Protein AF-A0A7V9PDI9-F1 (afdb_monomer_lite)

Sequence (129 aa):
PLDEGLKSTREHLDLCLQTHAAGGKVWFEPASLVTYVAPPPVDASDVPYFMLRWSEAWNVSSLNHFCDKYGLDDSYKRRLGIMRARRQVVFDPLRKVTRTVLDTRGDAAFGKVLGRAEREVNKLVVRAG

pLDDT: mean 88.38, std 6.79, range [67.38, 97.94]

Secondary structure (DSSP, 8-state):
---TT-SSS-HHHHHHHHHHHTT---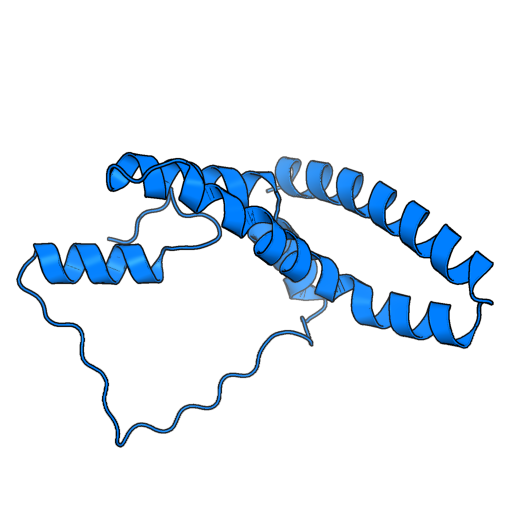---TT------PSPP--TTTHHHHHHHT-HHHHHHHHHHHHHHHT--GGGGGGHHHHHHHHHGGGHHHHHHHHHHS-HHHHHHHHHHHHHHHHHHHHHHHHH-

Foldseek 3Di:
DFDVQLQADPSVVVVQVVCVVVVHDDDDDPVDDDDDDDDDPDDPVCLLVQLQNLFLVNLVRNQVVVCVVVVHDPVSVVCNVVSNVSNCSNCVVVLVVCPVVDDPVSSVVVVVVVVVVSNVVSVVSNVVD

Radius of gyration: 18.27 Å; chains: 1; bounding box: 44×36×46 Å

Structure (mmCIF, N/CA/C/O backbone):
data_AF-A0A7V9PDI9-F1
#
_entry.id   AF-A0A7V9PDI9-F1
#
loop_
_atom_site.group_PDB
_atom_site.id
_atom_site.type_symbol
_atom_site.label_atom_id
_atom_site.label_alt_id
_atom_site.label_comp_id
_atom_site.label_asym_id
_atom_site.label_entity_id
_atom_site.label_seq_id
_atom_site.pdbx_PDB_ins_code
_atom_site.Cartn_x
_atom_site.Cartn_y
_atom_site.Cartn_z
_atom_site.occupancy
_atom_site.B_iso_or_equiv
_atom_site.auth_seq_id
_atom_site.auth_comp_id
_atom_site.auth_asym_id
_atom_site.auth_atom_id
_atom_site.pdbx_PDB_model_num
ATOM 1 N N . PRO A 1 1 ? -17.908 1.334 9.493 1.00 86.62 1 PRO A N 1
ATOM 2 C CA . PRO A 1 1 ? -17.576 1.561 8.063 1.00 86.62 1 PRO A CA 1
ATOM 3 C C . PRO A 1 1 ? -16.051 1.532 7.909 1.00 86.62 1 PRO A C 1
ATOM 5 O O . PRO A 1 1 ? -15.374 1.798 8.900 1.00 86.62 1 PRO A O 1
ATOM 8 N N . LEU A 1 2 ? -15.520 1.167 6.738 1.00 94.25 2 LEU A N 1
ATOM 9 C CA . LEU A 1 2 ? -14.078 1.279 6.476 1.00 94.25 2 LEU A CA 1
ATOM 10 C C . LEU A 1 2 ? -13.721 2.732 6.145 1.00 94.25 2 LEU A C 1
ATOM 12 O O . LEU A 1 2 ? -14.585 3.480 5.711 1.00 94.25 2 LEU A O 1
ATOM 16 N N . ASP A 1 3 ? -12.469 3.119 6.375 1.00 96.56 3 ASP A N 1
ATOM 17 C CA . ASP A 1 3 ? -11.981 4.474 6.112 1.00 96.56 3 ASP A CA 1
ATOM 18 C C . ASP A 1 3 ? -11.492 4.612 4.662 1.00 96.56 3 ASP A C 1
ATOM 20 O O . ASP A 1 3 ? -10.438 4.085 4.296 1.00 96.56 3 ASP A O 1
ATOM 24 N N . GLU A 1 4 ? -12.244 5.335 3.830 1.00 96.06 4 GLU A N 1
ATOM 25 C CA . GLU A 1 4 ? -11.925 5.549 2.414 1.00 96.06 4 GLU A CA 1
ATOM 26 C C . GLU A 1 4 ? -10.686 6.442 2.188 1.00 96.06 4 GLU A C 1
ATOM 28 O O . GLU A 1 4 ? -10.150 6.501 1.075 1.00 96.06 4 GLU A O 1
ATOM 33 N N . GLY A 1 5 ? -10.178 7.106 3.234 1.00 95.44 5 GLY A N 1
ATOM 34 C CA . GLY A 1 5 ? -8.904 7.827 3.211 1.00 95.44 5 GLY A CA 1
ATOM 35 C C . GLY A 1 5 ? -7.684 6.901 3.105 1.00 95.44 5 GLY A C 1
ATOM 36 O O . GLY A 1 5 ? -6.617 7.323 2.646 1.00 95.44 5 GLY A O 1
ATOM 37 N N . LEU A 1 6 ? -7.837 5.618 3.460 1.00 95.94 6 LEU A N 1
ATOM 38 C CA . LEU A 1 6 ? -6.794 4.590 3.382 1.00 95.94 6 LEU A CA 1
ATOM 39 C C . LEU A 1 6 ? -6.826 3.863 2.033 1.00 95.94 6 LEU A C 1
ATOM 41 O O . LEU A 1 6 ? -7.323 2.748 1.892 1.00 95.94 6 LEU A O 1
ATOM 45 N N . LYS A 1 7 ? -6.239 4.498 1.020 1.00 94.62 7 LYS A N 1
ATOM 46 C CA . LYS A 1 7 ? -6.326 4.065 -0.383 1.00 94.62 7 LYS A CA 1
ATOM 47 C C . LYS A 1 7 ? -5.478 2.838 -0.734 1.00 94.62 7 LYS A C 1
ATOM 49 O O . LYS A 1 7 ? -5.814 2.109 -1.665 1.00 94.62 7 LYS A O 1
ATOM 54 N N . SER A 1 8 ? -4.359 2.608 -0.042 1.00 92.81 8 SER A N 1
ATOM 55 C CA . SER A 1 8 ? -3.419 1.529 -0.405 1.00 92.81 8 SER A CA 1
ATOM 56 C C . SER A 1 8 ? -3.021 0.578 0.718 1.00 92.81 8 SER A C 1
ATOM 58 O O . SER A 1 8 ? -2.617 -0.560 0.450 1.00 92.81 8 SER A O 1
ATOM 60 N N . THR A 1 9 ? -3.070 1.031 1.970 1.00 91.44 9 THR A N 1
ATOM 61 C CA . THR A 1 9 ? -2.505 0.300 3.105 1.00 91.44 9 THR A CA 1
ATOM 62 C C . THR A 1 9 ? -3.061 0.802 4.435 1.00 91.44 9 THR A C 1
ATOM 64 O O . THR A 1 9 ? -3.541 1.927 4.522 1.00 91.44 9 THR A O 1
ATOM 67 N N . ARG A 1 10 ? -2.897 -0.016 5.483 1.00 92.88 10 ARG A N 1
ATOM 68 C CA . ARG A 1 10 ? -3.298 0.225 6.883 1.00 92.88 10 ARG A CA 1
ATOM 69 C C . ARG A 1 10 ? -4.780 0.145 7.170 1.00 92.88 10 ARG A C 1
ATOM 71 O O . ARG A 1 10 ? -5.139 0.221 8.334 1.00 92.88 10 ARG A O 1
ATOM 78 N N . GLU A 1 11 ? -5.590 -0.148 6.170 1.00 95.69 11 GLU A N 1
ATOM 79 C CA . GLU A 1 11 ? -7.006 -0.470 6.298 1.00 95.69 11 GLU A CA 1
ATOM 80 C C . GLU A 1 11 ? -7.267 -1.561 7.354 1.00 95.69 11 GLU A C 1
ATOM 82 O O . GLU A 1 11 ? -8.183 -1.454 8.160 1.00 95.69 11 GLU A O 1
ATOM 87 N N . HIS A 1 12 ? -6.407 -2.582 7.415 1.00 94.25 12 HIS A N 1
ATOM 88 C CA . HIS A 1 12 ? -6.532 -3.686 8.368 1.00 94.25 12 HIS A CA 1
ATOM 89 C C . HIS A 1 12 ? -6.132 -3.287 9.796 1.00 94.25 12 HIS A C 1
ATOM 91 O O . HIS A 1 12 ? -6.789 -3.690 10.751 1.00 94.25 12 HIS A O 1
ATOM 97 N N . LEU A 1 13 ? -5.074 -2.483 9.961 1.00 94.94 13 LEU A N 1
ATOM 98 C CA . LEU A 1 13 ? -4.680 -1.981 11.283 1.00 94.94 13 LEU A CA 1
ATOM 99 C C . LEU A 1 13 ? -5.716 -0.998 11.822 1.00 94.94 13 LEU A C 1
ATOM 101 O O . LEU A 1 13 ? -6.084 -1.080 12.989 1.00 94.94 13 LEU A O 1
ATOM 105 N N . ASP A 1 14 ? -6.195 -0.108 10.959 1.00 97.19 14 ASP A N 1
ATOM 106 C CA . ASP A 1 14 ? -7.251 0.851 11.249 1.00 97.19 14 ASP A CA 1
ATOM 107 C C . ASP A 1 14 ? -8.523 0.148 11.733 1.00 97.19 14 ASP A C 1
ATOM 109 O O . ASP A 1 14 ? -9.019 0.444 12.819 1.00 97.19 14 ASP A O 1
ATOM 113 N N . LEU A 1 15 ? -8.980 -0.874 11.001 1.00 96.88 15 LEU A N 1
ATOM 114 C CA . LEU A 1 15 ? -10.122 -1.693 11.402 1.00 96.88 15 LEU A CA 1
ATOM 115 C C . LEU A 1 15 ? -9.916 -2.351 12.776 1.00 96.88 15 LEU A C 1
ATOM 117 O O . LEU A 1 15 ? -10.827 -2.327 13.607 1.00 96.88 15 LEU A O 1
ATOM 121 N N . CYS A 1 16 ? -8.734 -2.916 13.046 1.00 96.69 16 CYS A N 1
ATOM 122 C CA . CYS A 1 16 ? -8.427 -3.528 14.342 1.00 96.69 16 CYS A CA 1
ATOM 123 C C . CYS A 1 16 ? -8.449 -2.506 15.488 1.00 96.69 16 CYS A C 1
ATOM 125 O O . CYS A 1 16 ? -9.012 -2.783 16.548 1.00 96.69 16 CYS A O 1
ATOM 127 N N . LEU A 1 17 ? -7.874 -1.320 15.276 1.00 95.88 17 LEU A N 1
ATOM 128 C CA . LEU A 1 17 ? -7.864 -0.237 16.262 1.00 95.88 17 LEU A CA 1
ATOM 129 C C . LEU A 1 17 ? -9.279 0.289 16.528 1.00 95.88 17 LEU A C 1
ATOM 131 O O . LEU A 1 17 ? -9.649 0.463 17.688 1.00 95.88 17 LEU A O 1
ATOM 135 N N . GLN A 1 18 ? -10.091 0.478 15.483 1.00 96.81 18 GLN A N 1
ATOM 136 C CA . GLN A 1 18 ? -11.498 0.862 15.629 1.00 96.81 18 GLN A CA 1
ATOM 137 C C . GLN A 1 18 ? -12.306 -0.208 16.378 1.00 96.81 18 GLN A C 1
ATOM 139 O O . GLN A 1 18 ? -13.062 0.117 17.291 1.00 96.81 18 GLN A O 1
ATOM 144 N N . THR A 1 19 ? -12.111 -1.486 16.037 1.00 97.12 19 THR A N 1
ATOM 145 C CA . THR A 1 19 ? -12.769 -2.617 16.716 1.00 97.12 19 THR A CA 1
ATOM 146 C C . THR A 1 19 ? -12.437 -2.623 18.204 1.00 97.12 19 THR A C 1
ATOM 148 O O . THR A 1 19 ? -13.337 -2.739 19.032 1.00 97.12 19 THR A O 1
ATOM 151 N N . HIS A 1 20 ? -11.161 -2.446 18.553 1.00 96.31 20 HIS A N 1
ATOM 152 C CA . HIS A 1 20 ? -10.728 -2.378 19.944 1.00 96.31 20 HIS A CA 1
ATOM 153 C C . HIS A 1 20 ? -11.314 -1.158 20.672 1.00 96.31 20 HIS A C 1
ATOM 155 O O . HIS A 1 20 ? -11.813 -1.289 21.787 1.00 96.31 20 HIS A O 1
ATOM 161 N N . ALA A 1 21 ? -11.316 0.020 20.038 1.00 95.75 21 ALA A N 1
ATOM 162 C CA . ALA A 1 21 ? -11.899 1.238 20.608 1.00 95.75 21 ALA A CA 1
ATOM 163 C C . ALA A 1 21 ? -13.409 1.105 20.889 1.00 95.75 21 ALA A C 1
ATOM 165 O O . ALA A 1 21 ? -13.912 1.707 21.833 1.00 95.75 21 ALA A O 1
ATOM 166 N N . ALA A 1 22 ? -14.118 0.276 20.117 1.00 97.06 22 ALA A N 1
ATOM 167 C CA . ALA A 1 22 ? -15.529 -0.046 20.326 1.00 97.06 22 ALA A CA 1
ATOM 168 C C . ALA A 1 22 ? -15.775 -1.148 21.384 1.00 97.06 22 ALA A C 1
ATOM 170 O O . ALA A 1 22 ? -16.902 -1.620 21.525 1.00 97.06 22 ALA A O 1
ATOM 171 N N . GLY A 1 23 ? -14.742 -1.600 22.107 1.00 97.94 23 GLY A N 1
ATOM 172 C CA . GLY A 1 23 ? -14.836 -2.701 23.075 1.00 97.94 23 GLY A CA 1
ATOM 173 C C . GLY A 1 23 ? -14.878 -4.097 22.439 1.00 97.94 23 GLY A C 1
ATOM 174 O O . GLY A 1 23 ? -15.103 -5.092 23.132 1.00 97.94 23 GLY A O 1
ATOM 175 N N . GLY A 1 24 ? -14.661 -4.187 21.125 1.00 97.56 24 GLY A N 1
ATOM 176 C CA . GLY A 1 24 ? -14.526 -5.442 20.399 1.00 97.56 24 GLY A CA 1
ATOM 177 C C . GLY A 1 24 ? -13.186 -6.131 20.662 1.00 97.56 24 GLY A C 1
ATOM 178 O O . GLY A 1 24 ? -12.255 -5.566 21.235 1.00 97.56 24 GLY A O 1
ATOM 179 N N . LYS A 1 25 ? -13.079 -7.386 20.218 1.00 97.19 25 LYS A N 1
ATOM 180 C CA . LYS A 1 25 ? -11.887 -8.223 20.402 1.00 97.19 25 LYS A CA 1
ATOM 181 C C . LYS A 1 25 ? -11.363 -8.707 19.055 1.00 97.19 25 LYS A C 1
ATOM 183 O O . LYS A 1 25 ? -12.147 -9.106 18.198 1.00 97.19 25 LYS A O 1
ATOM 188 N N . VAL A 1 26 ? -10.042 -8.708 18.901 1.00 95.56 26 VAL A N 1
ATOM 189 C CA . VAL A 1 26 ? -9.333 -9.287 17.753 1.00 95.56 26 VAL A CA 1
ATOM 190 C C . VAL A 1 26 ? -8.645 -10.558 18.235 1.00 95.56 26 VAL A C 1
ATOM 192 O O . VAL A 1 26 ? -7.910 -10.520 19.220 1.00 95.56 26 VAL A O 1
ATOM 195 N N . TRP A 1 27 ? -8.901 -11.679 17.564 1.00 95.06 27 TRP A N 1
ATOM 196 C CA . TRP A 1 27 ? -8.418 -12.997 17.973 1.00 95.06 27 TRP A CA 1
ATOM 197 C C . TRP A 1 27 ? -7.480 -13.589 16.928 1.00 95.06 27 TRP A C 1
ATOM 199 O O . TRP A 1 27 ? -7.653 -13.381 15.728 1.00 95.06 27 TRP A O 1
ATOM 209 N N . PHE A 1 28 ? -6.508 -14.359 17.401 1.00 95.19 28 PHE A N 1
ATOM 210 C CA . PHE A 1 28 ? -5.715 -15.264 16.582 1.00 95.19 28 PHE A CA 1
ATOM 211 C C . PHE A 1 28 ? -6.181 -16.692 16.876 1.00 95.19 28 PHE A C 1
ATOM 213 O O . PHE A 1 28 ? -6.180 -17.094 18.038 1.00 95.19 28 PHE A O 1
ATOM 220 N N . GLU A 1 29 ? -6.595 -17.430 15.846 1.00 96.81 29 GLU A N 1
ATOM 221 C CA . GLU A 1 29 ? -7.060 -18.816 15.968 1.00 96.81 29 GLU A CA 1
ATOM 222 C C . GLU A 1 29 ? -5.927 -19.774 15.566 1.00 96.81 29 GLU A C 1
ATOM 224 O O . GLU A 1 29 ? -5.677 -19.938 14.368 1.00 96.81 29 GLU A O 1
ATOM 229 N N . PRO A 1 30 ? -5.213 -20.389 16.527 1.00 96.38 30 PRO A N 1
ATOM 230 C CA . PRO A 1 30 ? -4.034 -21.202 16.236 1.00 96.38 30 PRO A CA 1
ATOM 231 C C . PRO A 1 30 ? -4.342 -22.481 15.447 1.00 96.38 30 PRO A C 1
ATOM 233 O O . PRO A 1 30 ? -3.440 -23.005 14.796 1.00 96.38 30 PRO A O 1
ATOM 236 N N . ALA A 1 31 ? -5.580 -22.988 15.479 1.00 97.88 31 ALA A N 1
ATOM 237 C CA . ALA A 1 31 ? -5.972 -24.151 14.682 1.00 97.88 31 ALA A CA 1
ATOM 238 C C . ALA A 1 31 ? -6.297 -23.800 13.216 1.00 97.88 31 ALA A C 1
ATOM 240 O O . ALA A 1 31 ? -6.459 -24.698 12.389 1.00 97.88 31 ALA A O 1
ATOM 241 N N . SER A 1 32 ? -6.397 -22.510 12.875 1.00 96.88 32 SER A N 1
ATOM 242 C CA . SER A 1 32 ? -6.694 -22.061 11.516 1.00 96.88 32 SER A CA 1
ATOM 243 C C . SER A 1 32 ? -5.446 -22.113 10.634 1.00 96.88 32 SER A C 1
ATOM 245 O O . SER A 1 32 ? -4.444 -21.447 10.902 1.00 96.88 32 SER A O 1
ATOM 247 N N . LEU A 1 33 ? -5.514 -22.886 9.548 1.00 96.44 33 LEU A N 1
ATOM 248 C CA . LEU A 1 33 ? -4.449 -22.999 8.553 1.00 96.44 33 LEU A CA 1
ATOM 249 C C . LEU A 1 33 ? -4.852 -22.265 7.274 1.00 96.44 33 LEU A C 1
ATOM 251 O O . LEU A 1 33 ? -5.795 -22.656 6.589 1.00 96.44 33 LEU A O 1
ATOM 255 N N . VAL A 1 34 ? -4.112 -21.206 6.942 1.00 94.88 34 VAL A N 1
ATOM 256 C CA . VAL A 1 34 ? -4.349 -20.379 5.752 1.00 94.88 34 VAL A CA 1
ATOM 257 C C . VAL A 1 34 ? -3.061 -20.259 4.949 1.00 94.88 34 VAL A C 1
ATOM 259 O O . VAL A 1 34 ? -2.008 -19.913 5.485 1.00 94.88 34 VAL A O 1
ATOM 262 N N . THR A 1 35 ? -3.139 -20.505 3.643 1.00 94.62 35 THR A N 1
ATOM 263 C CA . THR A 1 35 ? -2.021 -20.283 2.722 1.00 94.62 35 THR A CA 1
ATOM 264 C C . THR A 1 35 ? -2.138 -18.901 2.092 1.00 94.62 35 THR A C 1
ATOM 266 O O . THR A 1 35 ? -3.070 -18.625 1.342 1.00 94.62 35 THR A O 1
ATOM 269 N N . TYR A 1 36 ? -1.171 -18.029 2.379 1.00 89.00 36 TYR A N 1
ATOM 270 C CA . TYR A 1 36 ? -1.047 -16.737 1.711 1.00 89.00 36 TYR A CA 1
ATOM 271 C C . TYR A 1 36 ? -0.149 -16.862 0.479 1.00 89.00 36 TYR A C 1
ATOM 273 O O . TYR A 1 36 ? 1.036 -17.176 0.594 1.00 89.00 36 TYR A O 1
ATOM 281 N N . VAL A 1 37 ? -0.708 -16.574 -0.696 1.00 86.38 37 VAL A N 1
ATOM 282 C CA . VAL A 1 37 ? 0.049 -16.473 -1.947 1.00 86.38 37 VAL A CA 1
ATOM 283 C C . VAL A 1 37 ? 0.330 -14.998 -2.208 1.00 86.38 37 VAL A C 1
ATOM 285 O O . VAL A 1 37 ? -0.566 -14.228 -2.547 1.00 86.38 37 VAL A O 1
ATOM 288 N N . ALA A 1 38 ? 1.579 -14.584 -2.003 1.00 79.56 38 ALA A N 1
ATOM 289 C CA . ALA A 1 38 ? 1.998 -13.223 -2.309 1.00 79.56 38 ALA A CA 1
ATOM 290 C C . ALA A 1 38 ? 2.087 -13.024 -3.834 1.00 79.56 38 ALA A C 1
ATOM 292 O O . ALA A 1 38 ? 2.645 -13.893 -4.504 1.00 79.56 38 ALA A O 1
ATOM 293 N N . PRO A 1 39 ? 1.646 -11.877 -4.385 1.00 73.56 39 PRO A N 1
ATOM 294 C CA . PRO A 1 39 ? 2.017 -11.493 -5.743 1.00 73.56 39 PRO A CA 1
ATOM 295 C C . PRO A 1 39 ? 3.547 -11.453 -5.878 1.00 73.56 39 PRO A C 1
ATOM 297 O O . PRO A 1 39 ? 4.212 -10.990 -4.940 1.00 73.56 39 PRO A O 1
ATOM 300 N N . PRO A 1 40 ? 4.123 -11.867 -7.023 1.00 71.81 40 PRO A N 1
ATOM 301 C CA . PRO A 1 40 ? 3.484 -12.257 -8.295 1.00 71.81 40 PRO A CA 1
ATOM 302 C C . PRO A 1 40 ? 3.082 -13.752 -8.384 1.00 71.81 40 PRO A C 1
ATOM 304 O O . PRO A 1 40 ? 3.645 -14.565 -7.650 1.00 71.81 40 PRO A O 1
ATOM 307 N N . PRO A 1 41 ? 2.181 -14.144 -9.321 1.00 75.19 41 PRO A N 1
ATOM 308 C CA . PRO A 1 41 ? 1.717 -13.395 -10.502 1.00 75.19 41 PRO A CA 1
ATOM 309 C C . PRO A 1 41 ? 0.597 -12.381 -10.221 1.00 75.19 41 PRO A C 1
ATOM 311 O O . PRO A 1 41 ? -0.200 -12.552 -9.307 1.00 75.19 41 PRO A O 1
ATOM 314 N N . VAL A 1 42 ? 0.573 -11.306 -11.012 1.00 81.81 42 VAL A N 1
ATOM 315 C CA . VAL A 1 42 ? -0.547 -10.357 -11.109 1.00 81.81 42 VAL A CA 1
ATOM 316 C C . VAL A 1 42 ? -1.162 -10.577 -12.484 1.00 81.81 42 VAL A C 1
ATOM 318 O O . VAL A 1 42 ? -0.426 -10.533 -13.474 1.00 81.81 42 VAL A O 1
ATOM 321 N N . ASP A 1 43 ? -2.468 -10.832 -12.553 1.00 87.00 43 ASP A N 1
ATOM 322 C CA . ASP A 1 43 ? -3.153 -10.984 -13.835 1.00 87.00 43 ASP A CA 1
ATOM 323 C C . ASP A 1 43 ? -3.060 -9.697 -14.654 1.00 87.00 43 ASP A C 1
ATOM 325 O O . ASP A 1 43 ? -3.084 -8.587 -14.119 1.00 87.00 43 ASP A O 1
ATOM 329 N N . ALA A 1 44 ? -2.955 -9.831 -15.977 1.00 86.38 44 ALA A N 1
ATOM 330 C CA . ALA A 1 44 ? -2.772 -8.683 -16.864 1.00 86.38 44 ALA A CA 1
ATOM 331 C C . ALA A 1 44 ? -3.909 -7.650 -16.730 1.00 86.38 44 ALA A C 1
ATOM 333 O O . ALA A 1 44 ? -3.655 -6.448 -16.822 1.00 86.38 44 ALA A O 1
ATOM 334 N N . SER A 1 45 ? -5.137 -8.110 -16.462 1.00 91.19 45 SER A N 1
ATOM 335 C CA . SER A 1 45 ? -6.305 -7.262 -16.197 1.00 91.19 45 SER A CA 1
ATOM 336 C C . SER A 1 45 ? -6.194 -6.458 -14.901 1.00 91.19 45 SER A C 1
ATOM 338 O O . SER A 1 45 ? -6.757 -5.370 -14.818 1.00 91.19 45 SER A O 1
ATOM 340 N N . ASP A 1 46 ? -5.443 -6.954 -13.916 1.00 90.44 46 ASP A N 1
ATOM 341 C CA . ASP A 1 46 ? -5.307 -6.335 -12.595 1.00 90.44 46 ASP A CA 1
ATOM 342 C C . ASP A 1 46 ? -4.130 -5.363 -12.523 1.00 90.44 46 ASP A C 1
ATOM 344 O O . ASP A 1 46 ? -4.058 -4.540 -11.608 1.00 90.44 46 ASP A O 1
ATOM 348 N N . VAL A 1 47 ? -3.213 -5.410 -13.496 1.00 88.69 47 VAL A N 1
ATOM 349 C CA . VAL A 1 47 ? -2.033 -4.534 -13.550 1.00 88.69 47 VAL A CA 1
ATOM 350 C C . VAL A 1 47 ? -2.387 -3.046 -13.406 1.00 88.69 47 VAL A C 1
ATOM 352 O O . VAL A 1 47 ? -1.719 -2.381 -12.607 1.00 88.69 47 VAL A O 1
ATOM 355 N N . PRO A 1 48 ? -3.412 -2.486 -14.089 1.00 90.25 48 PRO A N 1
ATOM 356 C CA . PRO A 1 48 ? -3.752 -1.071 -13.940 1.00 90.25 48 PRO A CA 1
ATOM 357 C C . PRO A 1 48 ? -4.102 -0.701 -12.494 1.00 90.25 48 PRO A C 1
ATOM 359 O O . PRO A 1 48 ? -3.534 0.245 -11.941 1.00 90.25 48 PRO A O 1
ATOM 362 N N . TYR A 1 49 ? -4.969 -1.487 -11.847 1.00 90.75 49 TYR A N 1
ATOM 363 C CA . TYR A 1 49 ? -5.354 -1.250 -10.457 1.00 90.75 49 TYR A CA 1
ATOM 364 C C . TYR A 1 49 ? -4.199 -1.527 -9.489 1.00 90.75 49 TYR A C 1
ATOM 366 O O . TYR A 1 49 ? -3.980 -0.754 -8.562 1.00 90.75 49 TYR A O 1
ATOM 374 N N . PHE A 1 50 ? -3.403 -2.573 -9.714 1.00 91.12 50 PHE A N 1
ATOM 375 C CA . PHE A 1 50 ? -2.234 -2.882 -8.891 1.00 91.12 50 PHE A CA 1
ATOM 376 C C . PHE A 1 50 ? -1.223 -1.726 -8.892 1.00 91.12 50 PHE A C 1
ATOM 378 O O . PHE A 1 50 ? -0.720 -1.325 -7.838 1.00 91.12 50 PHE A O 1
ATOM 385 N N . MET A 1 51 ? -0.957 -1.145 -10.066 1.00 90.31 51 MET A N 1
ATOM 386 C CA . MET A 1 51 ? -0.073 0.011 -10.216 1.00 90.31 51 MET A CA 1
ATOM 387 C C . MET A 1 51 ? -0.640 1.271 -9.550 1.00 90.31 51 MET A C 1
ATOM 389 O O . MET A 1 51 ? 0.130 2.043 -8.970 1.00 90.31 51 MET A O 1
ATOM 393 N N . LEU A 1 52 ? -1.964 1.468 -9.599 1.00 92.69 52 LEU A N 1
ATOM 394 C CA . LEU A 1 52 ? -2.654 2.571 -8.923 1.00 92.69 52 LEU A CA 1
ATOM 395 C C . LEU A 1 52 ? -2.603 2.412 -7.403 1.00 92.69 52 LEU A C 1
ATOM 397 O O . LEU A 1 52 ? -2.175 3.328 -6.697 1.00 92.69 52 LEU A O 1
ATOM 401 N N . ARG A 1 53 ? -2.952 1.222 -6.907 1.00 92.19 53 ARG A N 1
ATOM 402 C CA . ARG A 1 53 ? -2.948 0.880 -5.485 1.00 92.19 53 ARG A CA 1
ATOM 403 C C . ARG A 1 53 ? -1.568 1.081 -4.875 1.00 92.19 53 ARG A C 1
ATOM 405 O O . ARG A 1 53 ? -1.455 1.702 -3.828 1.00 92.19 53 ARG A O 1
ATOM 412 N N . TRP A 1 54 ? -0.508 0.620 -5.537 1.00 91.88 54 TRP A N 1
ATOM 413 C CA . TRP A 1 54 ? 0.868 0.803 -5.062 1.00 91.88 54 TRP A CA 1
ATOM 414 C C . TRP A 1 54 ? 1.527 2.092 -5.580 1.00 91.88 54 TRP A C 1
ATOM 416 O O . TRP A 1 54 ? 2.759 2.228 -5.550 1.00 91.88 54 TRP A O 1
ATOM 426 N N . SER A 1 55 ? 0.734 3.064 -6.039 1.00 92.31 55 SER A N 1
ATOM 427 C CA . SER A 1 55 ? 1.253 4.351 -6.486 1.00 92.31 55 SER A CA 1
ATOM 428 C C . SER A 1 55 ? 1.885 5.142 -5.345 1.00 92.31 55 SER A C 1
ATOM 430 O O . SER A 1 55 ? 1.528 5.000 -4.177 1.00 92.31 55 SER A O 1
ATOM 432 N N . GLU A 1 56 ? 2.865 5.986 -5.671 1.00 91.06 56 GLU A N 1
ATOM 433 C CA . GLU A 1 56 ? 3.545 6.786 -4.651 1.00 91.06 56 GLU A CA 1
ATOM 434 C C . GLU A 1 56 ? 2.569 7.748 -3.972 1.00 91.06 56 GLU A C 1
ATOM 436 O O . GLU A 1 56 ? 2.545 7.826 -2.747 1.00 91.06 56 GLU A O 1
ATOM 441 N N . ALA A 1 57 ? 1.688 8.372 -4.759 1.00 92.19 57 ALA A N 1
ATOM 442 C CA . ALA A 1 57 ? 0.647 9.261 -4.261 1.00 92.19 57 ALA A CA 1
ATOM 443 C C . ALA A 1 57 ? -0.287 8.568 -3.254 1.00 92.19 57 ALA A C 1
ATOM 445 O O . ALA A 1 57 ? -0.485 9.088 -2.157 1.00 92.19 57 ALA A O 1
ATOM 446 N N . TRP A 1 58 ? -0.829 7.385 -3.577 1.00 93.81 58 TRP A N 1
ATOM 447 C CA . TRP A 1 58 ? -1.735 6.673 -2.664 1.00 93.81 58 TRP A CA 1
ATOM 448 C C . TRP A 1 58 ? -1.019 6.149 -1.419 1.00 93.81 58 TRP A C 1
ATOM 450 O O . TRP A 1 58 ? -1.575 6.226 -0.324 1.00 93.81 58 TRP A O 1
ATOM 460 N N . ASN A 1 59 ? 0.224 5.680 -1.554 1.00 92.50 59 ASN A N 1
ATOM 461 C CA . ASN A 1 59 ? 1.031 5.231 -0.419 1.00 92.50 59 ASN A CA 1
ATOM 462 C C . ASN A 1 59 ? 1.333 6.367 0.563 1.00 92.50 59 ASN A C 1
ATOM 464 O O . ASN A 1 59 ? 1.144 6.199 1.766 1.00 92.50 59 ASN A O 1
ATOM 468 N N . VAL A 1 60 ? 1.773 7.524 0.060 1.00 91.69 60 VAL A N 1
ATOM 469 C CA . VAL A 1 60 ? 2.052 8.702 0.894 1.00 91.69 60 VAL A CA 1
ATOM 470 C C . VAL A 1 60 ? 0.765 9.219 1.531 1.00 91.69 60 VAL A C 1
ATOM 472 O O . VAL A 1 60 ? 0.736 9.430 2.739 1.00 91.69 60 VAL A O 1
ATOM 475 N N . SER A 1 61 ? -0.312 9.348 0.750 1.00 93.50 61 SER A N 1
ATOM 476 C CA . SER A 1 61 ? -1.614 9.803 1.251 1.00 93.50 61 SER A CA 1
ATOM 477 C C . SER A 1 61 ? -2.155 8.896 2.356 1.00 93.50 61 SER A C 1
ATOM 479 O O . SER A 1 61 ? -2.574 9.403 3.390 1.00 93.50 61 SER A O 1
ATOM 481 N N . SER A 1 62 ? -2.120 7.572 2.169 1.00 93.94 62 SER A N 1
ATOM 482 C CA . SER A 1 62 ? -2.633 6.618 3.164 1.00 93.94 62 SER A CA 1
ATOM 483 C C . SER A 1 62 ? -1.799 6.637 4.445 1.00 93.94 62 SER A C 1
ATOM 485 O O . SER A 1 62 ? -2.343 6.536 5.539 1.00 93.94 62 SER A O 1
ATOM 487 N N . LEU A 1 63 ? -0.473 6.771 4.329 1.00 92.75 63 LEU A N 1
ATOM 488 C CA . LEU A 1 63 ? 0.407 6.849 5.494 1.00 92.75 63 LEU A CA 1
ATOM 489 C C . LEU A 1 63 ? 0.221 8.145 6.278 1.00 92.75 63 LEU A C 1
ATOM 491 O O . LEU A 1 63 ? 0.152 8.077 7.499 1.00 92.75 63 LEU A O 1
ATOM 495 N N . ASN A 1 64 ? 0.133 9.287 5.593 1.00 92.62 64 ASN A N 1
ATOM 496 C CA . ASN A 1 64 ? -0.126 10.570 6.244 1.00 92.62 64 ASN A CA 1
ATOM 497 C C . ASN A 1 64 ? -1.475 10.534 6.964 1.00 92.62 64 ASN A C 1
ATOM 499 O O . ASN A 1 64 ? -1.512 10.758 8.165 1.00 92.62 64 ASN A O 1
ATOM 503 N N . HIS A 1 65 ? -2.537 10.115 6.266 1.00 95.12 65 HIS A N 1
ATOM 504 C CA . HIS A 1 65 ? -3.875 9.984 6.848 1.00 95.12 65 HIS A CA 1
ATOM 505 C C . HIS A 1 65 ? -3.884 9.084 8.088 1.00 95.12 65 HIS A C 1
ATOM 507 O O . HIS A 1 65 ? -4.441 9.448 9.118 1.00 95.12 65 HIS A O 1
ATOM 513 N N . PHE A 1 66 ? -3.209 7.932 8.027 1.00 94.88 66 PHE A N 1
ATOM 514 C CA . PHE A 1 66 ? -3.099 7.027 9.171 1.00 94.88 66 PHE A CA 1
ATOM 515 C C . PHE A 1 66 ? -2.319 7.644 10.344 1.00 94.88 66 PHE A C 1
ATOM 517 O O . PHE A 1 66 ? -2.720 7.480 11.495 1.00 94.88 66 PHE A O 1
ATOM 524 N N . CYS A 1 67 ? -1.210 8.343 10.077 1.00 93.75 67 CYS A N 1
ATOM 525 C CA . CYS A 1 67 ? -0.453 9.033 11.121 1.00 93.75 67 CYS A CA 1
ATOM 526 C C . CYS A 1 67 ? -1.280 10.144 11.772 1.00 93.75 67 CYS A C 1
ATOM 528 O O . CYS A 1 67 ? -1.334 10.198 12.997 1.00 93.75 67 CYS A O 1
ATOM 530 N N . ASP A 1 68 ? -1.963 10.964 10.974 1.00 94.75 68 ASP A N 1
ATOM 531 C CA . ASP A 1 68 ? -2.789 12.073 11.453 1.00 94.75 68 ASP A CA 1
ATOM 532 C C . ASP A 1 68 ? -3.962 11.557 12.298 1.00 94.75 68 ASP A C 1
ATOM 534 O O . 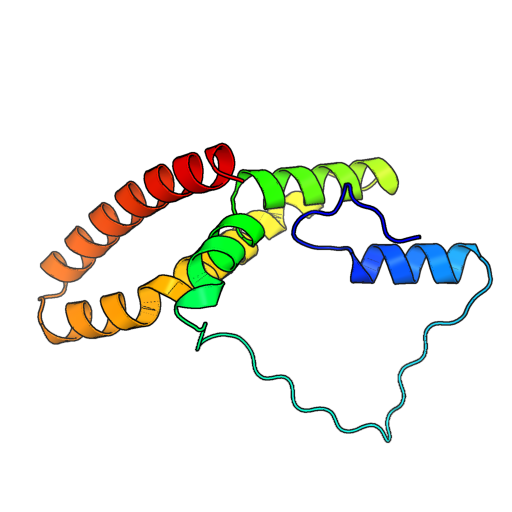ASP A 1 68 ? -4.211 12.056 13.396 1.00 94.75 68 ASP A O 1
ATOM 538 N N . LYS A 1 69 ? -4.631 10.492 11.836 1.00 95.44 69 LYS A N 1
ATOM 539 C CA . LYS A 1 69 ? -5.766 9.865 12.528 1.00 95.44 69 LYS A CA 1
ATOM 540 C C . LYS A 1 69 ? -5.411 9.331 13.917 1.00 95.44 69 LYS A C 1
ATOM 542 O O . LYS A 1 69 ? -6.249 9.376 14.815 1.00 95.44 69 LYS A O 1
ATOM 547 N N . TYR A 1 70 ? -4.195 8.818 14.097 1.00 94.50 70 TYR A N 1
ATOM 548 C CA . TYR A 1 70 ? -3.767 8.164 15.339 1.00 94.50 70 TYR A CA 1
ATOM 549 C C . TYR A 1 70 ? -2.670 8.920 16.105 1.00 94.50 70 TYR A C 1
ATOM 551 O O . TYR A 1 70 ? -2.165 8.401 17.099 1.00 94.50 70 TYR A O 1
ATOM 559 N N . GLY A 1 71 ? -2.294 10.127 15.669 1.00 94.31 71 GLY A N 1
ATOM 560 C CA . GLY A 1 71 ? -1.256 10.940 16.313 1.00 94.31 71 GLY A CA 1
ATOM 561 C C . GLY A 1 71 ? 0.137 10.298 16.297 1.00 94.31 71 GLY A C 1
ATOM 562 O O . GLY A 1 71 ? 0.869 10.392 17.280 1.00 94.31 71 GLY A O 1
ATOM 563 N N . LEU A 1 72 ? 0.495 9.601 15.214 1.00 92.25 72 LEU A N 1
ATOM 564 C CA . LEU A 1 72 ? 1.788 8.920 15.078 1.00 92.25 72 LEU A CA 1
ATOM 565 C C . LEU A 1 72 ? 2.854 9.851 14.495 1.00 92.25 72 LEU A C 1
ATOM 567 O O . LEU A 1 72 ? 2.570 10.676 13.630 1.00 92.25 72 LEU A O 1
ATOM 571 N N . ASP A 1 73 ? 4.105 9.661 14.910 1.00 88.44 73 ASP A N 1
ATOM 572 C CA . ASP A 1 73 ? 5.226 10.454 14.408 1.00 88.44 73 ASP A CA 1
ATOM 573 C C . ASP A 1 73 ? 5.654 10.093 12.964 1.00 88.44 73 ASP A C 1
ATOM 575 O O . ASP A 1 73 ? 5.297 9.060 12.378 1.00 88.44 73 ASP A O 1
ATOM 579 N N . ASP A 1 74 ? 6.502 10.953 12.395 1.00 80.31 74 ASP A N 1
ATOM 580 C CA . ASP A 1 74 ? 7.019 10.830 11.031 1.00 80.31 74 ASP A CA 1
ATOM 581 C C . ASP A 1 74 ? 7.956 9.634 10.816 1.00 80.31 74 ASP A C 1
ATOM 583 O O . ASP A 1 74 ? 8.215 9.249 9.669 1.00 80.31 74 ASP A O 1
ATOM 587 N N . SER A 1 75 ? 8.444 8.979 11.877 1.00 80.31 75 SER A N 1
ATOM 588 C CA . SER A 1 75 ? 9.259 7.769 11.732 1.00 80.31 75 SER A CA 1
ATOM 589 C C . SER A 1 75 ? 8.508 6.658 11.008 1.00 80.31 75 SER A C 1
ATOM 591 O O . SER A 1 75 ? 9.125 5.833 10.323 1.00 80.31 75 SER A O 1
ATOM 593 N N . TYR A 1 76 ? 7.176 6.671 11.085 1.00 72.88 76 TYR A N 1
ATOM 594 C CA . TYR A 1 76 ? 6.320 5.706 10.413 1.00 72.88 76 TYR A CA 1
ATOM 595 C C . TYR A 1 76 ? 6.404 5.808 8.879 1.00 72.88 76 TYR A C 1
ATOM 597 O O . TYR A 1 76 ? 6.231 4.805 8.171 1.00 72.88 76 TYR A O 1
ATOM 605 N N . LYS A 1 77 ? 6.775 6.983 8.348 1.00 73.25 77 LYS A N 1
ATOM 606 C CA . LYS A 1 77 ? 6.962 7.236 6.909 1.00 73.25 77 LYS A CA 1
ATOM 607 C C . LYS A 1 77 ? 8.187 6.516 6.335 1.00 73.25 77 LYS A C 1
ATOM 609 O O . LYS A 1 77 ? 8.236 6.270 5.130 1.00 73.25 77 LYS A O 1
ATOM 614 N N . ARG A 1 78 ? 9.121 6.036 7.177 1.00 76.62 78 ARG A N 1
ATOM 615 C CA . ARG A 1 78 ? 10.264 5.193 6.748 1.00 76.62 78 ARG A CA 1
ATOM 616 C C . ARG A 1 78 ? 9.836 3.920 6.001 1.00 76.62 78 ARG A C 1
ATOM 618 O O . ARG A 1 78 ? 10.630 3.335 5.269 1.00 76.62 78 ARG A O 1
ATOM 625 N N . ARG A 1 79 ? 8.570 3.506 6.125 1.00 72.06 79 ARG A N 1
ATOM 626 C CA . ARG A 1 79 ? 8.003 2.329 5.445 1.00 72.06 79 ARG A CA 1
ATOM 627 C C . ARG A 1 79 ? 7.689 2.541 3.953 1.00 72.06 79 ARG A C 1
ATOM 629 O O . ARG A 1 79 ? 7.391 1.560 3.272 1.00 72.06 79 ARG A O 1
ATOM 636 N N . LEU A 1 80 ? 7.803 3.765 3.425 1.00 78.62 80 LEU A N 1
ATOM 637 C CA . LEU A 1 80 ? 7.557 4.073 2.005 1.00 78.62 80 LEU A CA 1
ATOM 638 C C . LEU A 1 80 ? 8.446 3.268 1.040 1.00 78.62 80 LEU A C 1
ATOM 640 O O . LEU A 1 80 ? 7.987 2.864 -0.029 1.00 78.62 80 LEU A O 1
ATOM 644 N N . GLY A 1 81 ? 9.691 2.964 1.427 1.00 77.88 81 GLY A N 1
ATOM 645 C CA . GLY A 1 81 ? 10.616 2.189 0.590 1.00 77.88 81 GLY A CA 1
ATOM 646 C C . GLY A 1 81 ? 10.102 0.784 0.255 1.00 77.88 81 GLY A C 1
ATOM 647 O O . GLY A 1 81 ? 10.193 0.343 -0.891 1.00 77.88 81 GLY A O 1
ATOM 648 N N . ILE A 1 82 ? 9.476 0.110 1.226 1.00 78.69 82 ILE A N 1
ATOM 649 C CA . ILE A 1 82 ? 8.895 -1.230 1.038 1.00 78.69 82 ILE A CA 1
ATOM 650 C C . ILE A 1 82 ? 7.704 -1.167 0.074 1.00 78.69 82 ILE A C 1
ATOM 652 O O . ILE A 1 82 ? 7.527 -2.050 -0.762 1.00 78.69 82 ILE A O 1
ATOM 656 N N . MET A 1 83 ? 6.895 -0.109 0.151 1.00 83.19 83 MET A N 1
ATOM 657 C CA . MET A 1 83 ? 5.735 0.060 -0.729 1.00 83.19 83 MET A CA 1
ATOM 658 C C . MET A 1 83 ? 6.153 0.319 -2.176 1.00 83.19 83 MET A C 1
ATOM 660 O O . MET A 1 83 ? 5.537 -0.205 -3.102 1.00 83.19 83 MET A O 1
ATOM 664 N N . ARG A 1 84 ? 7.257 1.049 -2.378 1.00 80.44 84 ARG A N 1
ATOM 665 C CA . ARG A 1 84 ? 7.857 1.219 -3.705 1.00 80.44 84 ARG A CA 1
ATOM 666 C C . ARG A 1 84 ? 8.314 -0.113 -4.298 1.00 80.44 84 ARG A C 1
ATOM 668 O O . ARG A 1 84 ? 8.082 -0.354 -5.479 1.00 80.44 84 ARG A O 1
ATOM 675 N N . ALA A 1 85 ? 8.920 -0.985 -3.489 1.00 81.50 85 ALA A N 1
ATOM 676 C CA . ALA A 1 85 ? 9.337 -2.313 -3.937 1.00 81.50 85 ALA A CA 1
ATOM 677 C C . ALA A 1 85 ? 8.144 -3.174 -4.391 1.00 81.50 85 ALA A C 1
ATOM 679 O O . ALA A 1 85 ? 8.239 -3.845 -5.414 1.00 81.50 85 ALA A O 1
ATOM 680 N N . ARG A 1 86 ? 6.992 -3.087 -3.704 1.00 82.38 86 ARG A N 1
ATOM 681 C CA . ARG A 1 86 ? 5.764 -3.812 -4.092 1.00 82.38 86 ARG A CA 1
ATOM 682 C C . ARG A 1 86 ? 5.271 -3.448 -5.490 1.00 82.38 86 ARG A C 1
ATOM 684 O O . ARG A 1 86 ? 4.866 -4.332 -6.232 1.00 82.38 86 ARG A O 1
ATOM 691 N N . ARG A 1 87 ? 5.355 -2.173 -5.877 1.00 85.00 87 ARG A N 1
ATOM 692 C CA . ARG A 1 87 ? 4.982 -1.729 -7.231 1.00 85.00 87 ARG A CA 1
ATOM 693 C C . ARG A 1 87 ? 5.891 -2.322 -8.310 1.00 85.00 87 ARG A C 1
ATOM 695 O O . ARG A 1 87 ? 5.437 -2.605 -9.412 1.00 85.00 87 ARG A O 1
ATOM 702 N N . GLN A 1 88 ? 7.174 -2.509 -8.003 1.00 83.44 88 GLN A N 1
ATOM 703 C CA . GLN A 1 88 ? 8.165 -2.943 -8.990 1.00 83.44 88 GLN A CA 1
ATOM 704 C C . GLN A 1 88 ? 8.040 -4.416 -9.393 1.00 83.44 88 GLN A C 1
ATOM 706 O O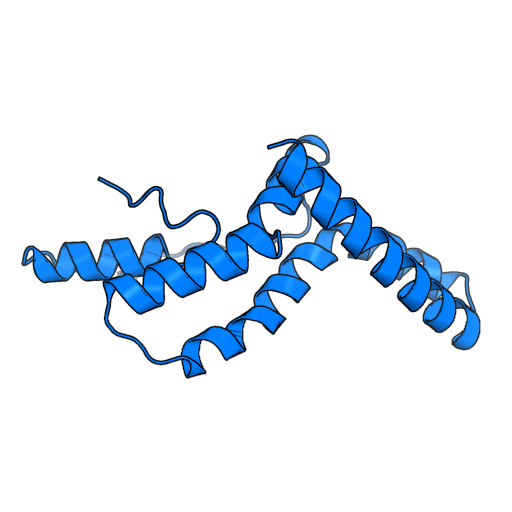 . GLN A 1 88 ? 8.560 -4.777 -10.445 1.00 83.44 88 GLN A O 1
ATOM 711 N N . VAL A 1 89 ? 7.302 -5.223 -8.624 1.00 84.19 89 VAL A N 1
ATOM 712 C CA . VAL A 1 89 ? 7.050 -6.649 -8.899 1.00 84.19 89 VAL A CA 1
ATOM 713 C C . VAL A 1 89 ? 6.450 -6.892 -10.288 1.00 84.19 89 VAL A C 1
ATOM 715 O O . VAL A 1 89 ? 6.761 -7.894 -10.927 1.00 84.19 89 VAL A O 1
ATOM 718 N N . VAL A 1 90 ? 5.651 -5.955 -10.812 1.00 85.12 90 VAL A N 1
ATOM 719 C CA . VAL A 1 90 ? 5.075 -6.049 -12.170 1.00 85.12 90 VAL A CA 1
ATOM 720 C C . VAL A 1 90 ? 6.167 -6.136 -13.247 1.00 85.12 90 VAL A C 1
ATOM 722 O O . VAL A 1 90 ? 5.963 -6.731 -14.302 1.00 85.12 90 VAL A O 1
ATOM 725 N N . PHE A 1 91 ? 7.355 -5.590 -12.979 1.00 84.31 91 PHE A N 1
ATOM 726 C CA . PHE A 1 91 ? 8.479 -5.594 -13.913 1.00 84.31 91 PHE A CA 1
ATOM 727 C C . PHE A 1 91 ? 9.457 -6.761 -13.703 1.00 84.31 91 PHE A C 1
ATOM 729 O O . PHE A 1 91 ? 10.441 -6.863 -14.440 1.00 84.31 91 PHE A O 1
ATOM 736 N N . ASP A 1 92 ? 9.220 -7.648 -12.733 1.00 84.19 92 ASP A N 1
ATOM 737 C CA . ASP A 1 92 ? 10.117 -8.773 -12.444 1.00 84.19 92 ASP A CA 1
ATOM 738 C C . ASP A 1 92 ? 10.304 -9.735 -13.629 1.00 84.19 92 ASP A C 1
ATOM 740 O O . ASP A 1 92 ? 11.447 -10.139 -13.870 1.00 84.19 92 ASP A O 1
ATOM 744 N N . PRO A 1 93 ? 9.265 -10.089 -14.417 1.00 83.38 93 PRO A N 1
ATOM 745 C CA . PRO A 1 93 ? 9.455 -10.914 -15.609 1.00 83.38 93 PRO A CA 1
ATOM 746 C C . PRO A 1 93 ? 10.411 -10.262 -16.614 1.00 83.38 93 PRO A C 1
ATOM 748 O O . PRO A 1 93 ? 11.325 -10.914 -17.115 1.00 83.38 93 PRO A O 1
ATOM 751 N N . LEU A 1 94 ? 10.262 -8.953 -16.839 1.00 82.75 94 LEU A N 1
ATOM 752 C CA . LEU A 1 94 ? 11.108 -8.190 -17.755 1.00 82.75 94 LEU A CA 1
ATOM 753 C C . LEU A 1 94 ? 12.562 -8.132 -17.267 1.00 82.75 94 LEU A C 1
ATOM 755 O O . LEU A 1 94 ? 13.479 -8.382 -18.045 1.00 82.75 94 LEU A O 1
ATOM 759 N N . ARG A 1 95 ? 12.778 -7.884 -15.969 1.00 80.81 95 ARG A N 1
ATOM 760 C CA . ARG A 1 95 ? 14.118 -7.892 -15.355 1.00 80.81 95 ARG A CA 1
ATOM 761 C C . ARG A 1 95 ? 14.806 -9.254 -15.425 1.00 80.81 95 ARG A C 1
ATOM 763 O O . ARG A 1 95 ? 16.023 -9.320 -15.574 1.00 80.81 95 ARG A O 1
ATOM 770 N N . LYS A 1 96 ? 14.052 -10.353 -15.305 1.00 84.50 96 LYS A N 1
ATOM 771 C CA . LYS A 1 96 ? 14.614 -11.703 -15.460 1.00 84.50 96 LYS A CA 1
ATOM 772 C C . LYS A 1 96 ? 15.152 -11.909 -16.874 1.00 84.50 96 LYS A C 1
ATOM 774 O O . LYS A 1 96 ? 16.259 -12.417 -17.008 1.00 84.50 96 LYS A O 1
ATOM 779 N N . VAL A 1 97 ? 14.407 -11.473 -17.892 1.00 84.38 97 VAL A N 1
ATOM 780 C CA . VAL A 1 97 ? 14.821 -11.575 -19.300 1.00 84.38 97 VAL A CA 1
ATOM 781 C C . VAL A 1 97 ? 16.060 -10.724 -19.575 1.00 84.38 97 VAL A C 1
ATOM 783 O O . VAL A 1 97 ? 17.016 -11.226 -20.163 1.00 84.38 97 VAL A O 1
ATOM 786 N N . THR A 1 98 ? 16.099 -9.466 -19.118 1.00 84.00 98 THR A N 1
ATOM 787 C CA . THR A 1 98 ? 17.255 -8.592 -19.389 1.00 84.00 98 THR A CA 1
ATOM 788 C C . THR A 1 98 ? 18.536 -9.109 -18.768 1.00 84.00 98 THR A C 1
ATOM 790 O O . THR A 1 98 ? 19.562 -9.108 -19.435 1.00 84.00 98 THR A O 1
ATOM 793 N N . ARG A 1 99 ? 18.473 -9.648 -17.549 1.00 83.62 99 ARG A N 1
ATOM 794 C CA . ARG A 1 99 ? 19.633 -10.247 -16.881 1.00 83.62 99 ARG A CA 1
ATOM 795 C C . ARG A 1 99 ? 20.184 -11.482 -17.605 1.00 83.62 99 ARG A C 1
ATOM 797 O O . ARG A 1 99 ? 21.350 -11.814 -17.430 1.00 83.62 99 ARG A O 1
ATOM 804 N N . THR A 1 100 ? 19.359 -12.184 -18.380 1.00 85.94 100 THR A N 1
ATOM 805 C CA . THR A 1 100 ? 19.795 -13.343 -19.174 1.00 85.94 100 THR A CA 1
ATOM 806 C C . THR A 1 100 ? 20.417 -12.932 -20.511 1.00 85.94 100 THR A C 1
ATOM 808 O O . THR A 1 100 ? 21.255 -13.660 -21.032 1.00 85.94 100 THR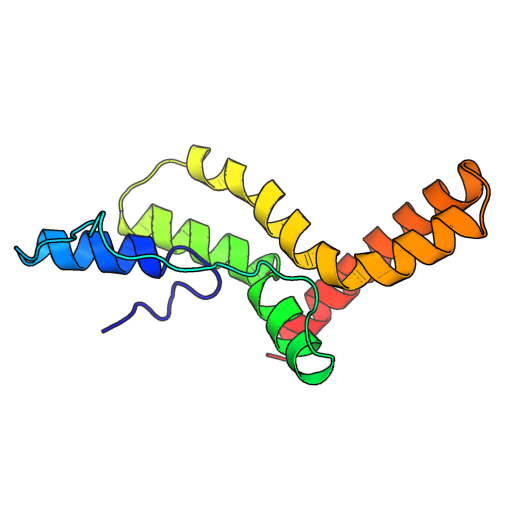 A O 1
ATOM 811 N N . VAL A 1 101 ? 20.016 -11.785 -21.070 1.00 87.06 101 VAL A N 1
ATOM 812 C CA . VAL A 1 101 ? 20.399 -11.358 -22.429 1.00 87.06 101 VAL A CA 1
ATOM 813 C C . VAL A 1 101 ? 21.490 -10.281 -22.432 1.00 87.06 101 VAL A C 1
ATOM 815 O O . VAL A 1 101 ? 22.290 -10.226 -23.363 1.00 87.06 101 VAL A O 1
ATOM 818 N N . LEU A 1 102 ? 21.529 -9.416 -21.419 1.00 88.12 102 LEU A N 1
ATOM 819 C CA . LEU A 1 102 ? 22.463 -8.294 -21.321 1.00 88.12 102 LEU A CA 1
ATOM 820 C C . LEU A 1 102 ? 23.640 -8.620 -20.399 1.00 88.12 102 LEU A C 1
ATOM 822 O O . LEU A 1 102 ? 23.513 -9.372 -19.433 1.00 88.12 102 LEU A O 1
ATOM 826 N N . ASP A 1 103 ? 24.783 -7.990 -20.670 1.00 85.88 103 ASP A N 1
ATOM 827 C CA . ASP A 1 103 ? 25.911 -7.976 -19.745 1.00 85.88 103 ASP A CA 1
ATOM 828 C C . ASP A 1 103 ? 25.599 -7.117 -18.503 1.00 85.88 103 ASP A C 1
ATOM 830 O O . ASP A 1 103 ? 24.627 -6.357 -18.454 1.00 85.88 103 ASP A O 1
ATOM 834 N N . THR A 1 104 ? 26.445 -7.197 -17.474 1.00 83.69 104 THR A N 1
ATOM 835 C CA . THR A 1 104 ? 26.229 -6.487 -16.199 1.00 83.69 104 THR A CA 1
ATOM 836 C C . THR A 1 104 ? 26.070 -4.972 -16.378 1.00 83.69 104 THR A C 1
ATOM 838 O O . THR A 1 104 ? 25.330 -4.325 -15.634 1.00 83.69 104 THR A O 1
ATOM 841 N N . ARG A 1 105 ? 26.760 -4.378 -17.362 1.00 85.00 105 ARG A N 1
ATOM 842 C CA . ARG A 1 105 ? 26.668 -2.939 -17.651 1.00 85.00 105 ARG A CA 1
ATOM 843 C C . ARG A 1 105 ? 25.368 -2.595 -18.379 1.00 85.00 105 ARG A C 1
ATOM 845 O O . ARG A 1 105 ? 24.738 -1.596 -18.025 1.00 85.00 105 ARG A O 1
ATOM 852 N N . GLY A 1 106 ? 24.956 -3.418 -19.340 1.00 83.50 106 GLY A N 1
ATOM 853 C CA . GLY A 1 106 ? 23.697 -3.297 -20.065 1.00 83.50 106 GLY A CA 1
ATOM 854 C C . GLY A 1 106 ? 22.481 -3.455 -19.155 1.00 83.50 106 GLY A C 1
ATOM 855 O O . GLY A 1 106 ? 21.591 -2.607 -19.190 1.00 83.50 106 GLY A O 1
ATOM 856 N N . ASP A 1 107 ? 22.470 -4.458 -18.273 1.00 81.88 107 ASP A N 1
ATOM 857 C CA . ASP A 1 107 ? 21.384 -4.661 -17.303 1.00 81.88 107 ASP A CA 1
ATOM 858 C C . ASP A 1 107 ? 21.275 -3.484 -16.317 1.00 81.88 107 ASP A C 1
ATOM 860 O O . ASP A 1 107 ? 20.187 -2.955 -16.071 1.00 81.88 107 ASP A O 1
ATOM 864 N N . ALA A 1 108 ? 22.410 -2.966 -15.834 1.00 84.19 108 ALA A N 1
ATOM 865 C CA . ALA A 1 108 ? 22.425 -1.786 -14.970 1.00 84.19 108 ALA A CA 1
ATOM 866 C C . ALA A 1 108 ? 21.900 -0.522 -15.680 1.00 84.19 108 ALA A C 1
ATOM 868 O O . ALA A 1 108 ? 21.171 0.279 -15.081 1.00 84.19 108 ALA A O 1
ATOM 869 N N . ALA A 1 109 ? 22.258 -0.321 -16.952 1.00 87.00 109 ALA A N 1
ATOM 870 C CA . ALA A 1 109 ? 21.743 0.782 -17.760 1.00 87.00 109 ALA A CA 1
ATOM 871 C C . ALA A 1 109 ? 20.231 0.639 -17.997 1.00 87.00 109 ALA A C 1
ATOM 873 O O . ALA A 1 109 ? 19.481 1.598 -17.787 1.00 87.00 109 ALA A O 1
ATOM 874 N N . PHE A 1 110 ? 19.774 -0.569 -18.334 1.00 86.19 110 PHE A N 1
ATOM 875 C CA . PHE A 1 110 ? 18.361 -0.888 -18.507 1.00 86.19 110 PHE A CA 1
ATOM 876 C C . PHE A 1 110 ? 17.560 -0.624 -17.229 1.00 86.19 110 PHE A C 1
ATOM 878 O O . PHE A 1 110 ? 16.545 0.071 -17.267 1.00 86.19 110 PHE A O 1
ATOM 885 N N . GLY A 1 111 ? 18.052 -1.074 -16.073 1.00 84.94 111 GLY A N 1
ATOM 886 C CA . GLY A 1 111 ? 17.412 -0.832 -14.781 1.00 84.94 111 GLY A CA 1
ATOM 887 C C . GLY A 1 111 ? 17.209 0.658 -14.475 1.00 84.94 111 GLY A C 1
ATOM 888 O O . GLY A 1 111 ? 16.165 1.041 -13.939 1.00 84.94 111 GLY A O 1
ATOM 889 N N . LYS A 1 112 ? 18.160 1.524 -14.862 1.00 85.75 112 LYS A N 1
ATOM 890 C CA . LYS A 1 112 ? 18.025 2.987 -14.721 1.00 85.75 112 LYS A CA 1
ATOM 891 C C . LYS A 1 112 ? 16.951 3.563 -15.642 1.00 85.75 112 LYS A C 1
ATOM 893 O O . LYS A 1 112 ? 16.192 4.430 -15.205 1.00 85.75 112 LYS A O 1
ATOM 898 N N . VAL A 1 113 ? 16.889 3.104 -16.892 1.00 87.25 113 VAL A N 1
ATOM 899 C CA . VAL A 1 113 ? 15.870 3.536 -17.865 1.00 87.25 113 VAL A CA 1
ATOM 900 C C . VAL A 1 113 ? 14.485 3.093 -17.405 1.00 87.25 113 VAL A C 1
ATOM 902 O O . VAL A 1 113 ? 13.588 3.927 -17.288 1.00 87.25 113 VAL A O 1
ATOM 905 N N . LEU A 1 114 ? 14.340 1.820 -17.036 1.00 86.69 114 LEU A N 1
ATOM 906 C CA . LEU A 1 114 ? 13.100 1.256 -16.517 1.00 86.69 114 LEU A CA 1
ATOM 907 C C . LEU A 1 114 ? 12.620 2.022 -15.281 1.00 86.69 114 LEU A C 1
ATOM 909 O O . LEU A 1 114 ? 11.458 2.400 -15.206 1.00 86.69 114 LEU A O 1
ATOM 913 N N . GLY A 1 115 ? 13.519 2.339 -14.344 1.00 84.25 115 GLY A N 1
ATOM 914 C CA . GLY A 1 115 ? 13.181 3.129 -13.159 1.00 84.25 115 GLY A CA 1
ATOM 915 C C . GLY A 1 115 ? 12.760 4.576 -13.456 1.00 84.25 115 GLY A C 1
ATOM 916 O O . GLY A 1 115 ? 12.024 5.166 -12.666 1.00 84.25 115 GLY A O 1
ATOM 917 N N . ARG A 1 116 ? 13.209 5.175 -14.568 1.00 85.44 116 ARG A N 1
ATOM 918 C CA . ARG A 1 116 ? 12.725 6.491 -15.023 1.00 85.44 116 ARG A CA 1
ATOM 919 C C . ARG A 1 116 ? 11.339 6.377 -15.647 1.00 85.44 116 ARG A C 1
ATOM 921 O O . ARG A 1 116 ? 10.458 7.130 -15.249 1.00 85.44 116 ARG A O 1
ATOM 928 N N . ALA A 1 117 ? 11.156 5.424 -16.55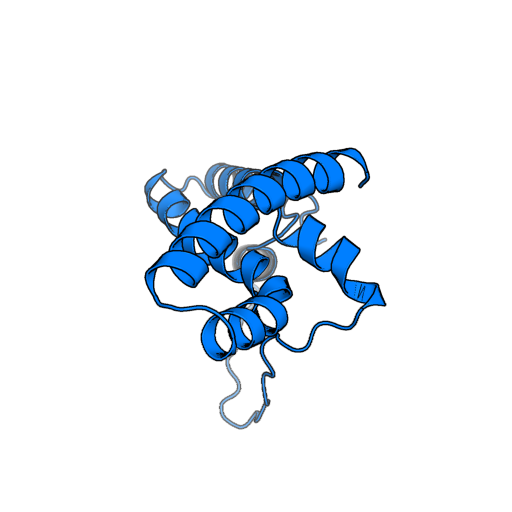9 1.00 85.00 117 ALA A N 1
ATOM 929 C CA . ALA A 1 117 ? 9.873 5.170 -17.209 1.00 85.00 117 ALA A CA 1
ATOM 930 C C . ALA A 1 117 ? 8.781 4.832 -16.182 1.00 85.00 117 ALA A C 1
ATOM 932 O O . ALA A 1 117 ? 7.694 5.396 -16.223 1.00 85.00 117 ALA A O 1
ATOM 933 N N . GLU A 1 118 ? 9.109 3.996 -15.197 1.00 86.19 118 GLU A N 1
ATOM 934 C CA . GLU A 1 118 ? 8.234 3.607 -14.088 1.00 86.19 118 GLU A CA 1
ATOM 935 C C . GLU A 1 118 ? 7.670 4.818 -13.328 1.00 86.19 118 GLU A C 1
ATOM 937 O O . GLU A 1 118 ? 6.486 4.836 -13.003 1.00 86.19 118 GLU A O 1
ATOM 942 N N . ARG A 1 119 ? 8.474 5.866 -13.105 1.00 84.31 119 ARG A N 1
ATOM 943 C CA . ARG A 1 119 ? 8.003 7.095 -12.444 1.00 84.31 119 ARG A CA 1
ATOM 944 C C . ARG A 1 119 ? 7.016 7.890 -13.289 1.00 84.31 119 ARG A C 1
ATOM 946 O O . ARG A 1 119 ? 6.067 8.441 -12.739 1.00 84.31 119 ARG A O 1
ATOM 953 N N . GLU A 1 120 ? 7.218 7.956 -14.600 1.00 85.62 120 GLU A N 1
ATOM 954 C CA . GLU A 1 120 ? 6.274 8.644 -15.488 1.00 85.62 120 GLU A CA 1
ATOM 955 C C . GLU A 1 120 ? 4.969 7.858 -15.616 1.00 85.62 120 GLU A C 1
ATOM 957 O O . GLU A 1 120 ? 3.891 8.436 -15.479 1.00 85.62 120 GLU A O 1
ATOM 962 N N . VAL A 1 121 ? 5.054 6.528 -15.738 1.00 84.81 121 VAL A N 1
ATOM 963 C CA . VAL A 1 121 ? 3.883 5.642 -15.655 1.00 84.81 121 VAL A CA 1
ATOM 964 C C . VAL A 1 121 ? 3.152 5.857 -14.334 1.00 84.81 121 VAL A C 1
ATOM 966 O O . VAL A 1 121 ? 1.933 5.988 -14.328 1.00 84.81 121 VAL A O 1
ATOM 969 N N . ASN A 1 122 ? 3.872 5.976 -13.215 1.00 87.06 122 ASN A N 1
ATOM 970 C CA . ASN A 1 122 ? 3.247 6.209 -11.920 1.00 87.06 122 ASN A CA 1
ATOM 971 C C . ASN A 1 122 ? 2.422 7.505 -11.877 1.00 87.06 122 ASN A C 1
ATOM 973 O O . ASN A 1 122 ? 1.301 7.488 -11.372 1.00 87.06 122 ASN A O 1
ATOM 977 N N . LYS A 1 123 ? 2.937 8.604 -12.440 1.00 86.56 123 LYS A N 1
ATOM 978 C CA . LYS A 1 123 ? 2.195 9.872 -12.531 1.00 86.56 123 LYS A CA 1
ATOM 979 C C . LYS A 1 123 ? 0.959 9.751 -13.420 1.00 86.56 123 LYS A C 1
ATOM 981 O O . LYS A 1 123 ? -0.073 10.327 -13.093 1.00 86.56 123 LYS A O 1
ATOM 986 N N . LEU A 1 124 ? 1.063 9.031 -14.537 1.00 86.69 124 LEU A N 1
ATOM 987 C CA . LEU A 1 124 ? -0.054 8.827 -15.463 1.00 86.69 124 LEU A CA 1
ATOM 988 C C . LEU A 1 124 ? -1.163 7.987 -14.830 1.00 86.69 124 LEU A C 1
ATOM 990 O O . LEU A 1 124 ? -2.323 8.377 -14.895 1.00 86.69 124 LEU A O 1
ATOM 994 N N . VAL A 1 125 ? -0.802 6.891 -14.162 1.00 87.06 125 VAL A N 1
ATOM 995 C CA . VAL A 1 125 ? -1.755 6.011 -13.474 1.00 87.06 125 VAL A CA 1
ATOM 996 C C . VAL A 1 125 ? -2.547 6.778 -12.413 1.00 87.06 125 VAL A C 1
ATOM 998 O O . VAL A 1 125 ? -3.758 6.627 -12.339 1.00 87.06 125 VAL A O 1
ATOM 1001 N N . VAL A 1 126 ? -1.894 7.658 -11.647 1.00 87.62 126 VAL A N 1
ATOM 1002 C CA . VAL A 1 126 ? -2.564 8.498 -10.634 1.00 87.62 126 VAL A CA 1
ATOM 1003 C C . VAL A 1 126 ? -3.482 9.561 -11.250 1.00 87.62 126 VAL A C 1
ATOM 1005 O O . VAL A 1 126 ? -4.410 10.005 -10.593 1.00 87.62 126 VAL A O 1
ATOM 1008 N N . ARG A 1 127 ? -3.231 10.009 -12.486 1.00 82.50 127 ARG A N 1
ATOM 1009 C CA . ARG A 1 127 ? -4.105 10.976 -13.179 1.00 82.50 127 ARG A CA 1
ATOM 1010 C C . ARG A 1 127 ? -5.328 10.323 -13.820 1.00 82.50 127 ARG A C 1
ATOM 1012 O O . ARG A 1 127 ? -6.292 11.023 -14.103 1.00 82.50 127 ARG A O 1
ATOM 1019 N N . ALA A 1 128 ? -5.240 9.031 -14.123 1.00 75.69 128 ALA A N 1
ATOM 1020 C CA . ALA A 1 128 ? -6.266 8.287 -14.844 1.00 75.69 128 ALA A CA 1
ATOM 1021 C C . ALA A 1 128 ? -7.284 7.583 -13.930 1.00 75.69 128 ALA A C 1
ATOM 1023 O O . ALA A 1 128 ? -8.317 7.146 -14.431 1.00 75.69 128 ALA A O 1
ATOM 1024 N N . GLY A 1 129 ? -6.989 7.446 -12.633 1.00 67.38 129 GLY A N 1
ATOM 1025 C CA . GLY A 1 129 ? -7.867 6.841 -11.625 1.00 67.38 129 GLY A CA 1
ATOM 1026 C C . GLY A 1 129 ? -8.196 7.812 -10.508 1.00 67.38 129 GLY A C 1
ATOM 1027 O O . GLY A 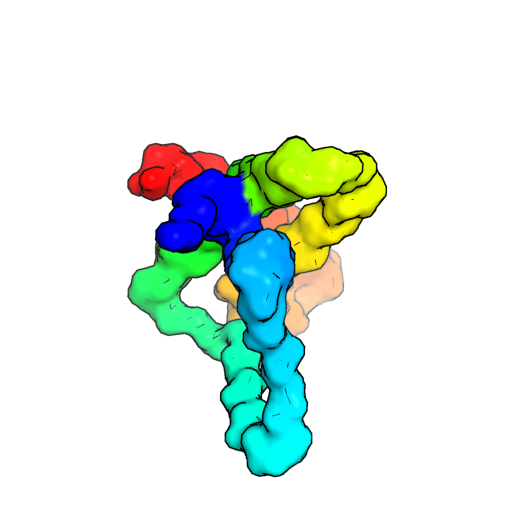1 129 ? -9.318 7.704 -9.975 1.00 67.38 129 GLY A O 1
#